Protein AF-A0A2N1UMH1-F1 (afdb_monomer_lite)

Foldseek 3Di:
DDDDDPDDDDDDDQDDPVQWDWDWDDDPNDIDIDIGGDPPNDDPVRVVVVVVVVCVVVVHDD

Radius of gyration: 14.45 Å; chains: 1; bounding box: 43×24×31 Å

Secondary structure (DSSP, 8-state):
-----------PPPPTTT-EEEEEEEETTEEEEEEEE-BTTB-HHHHHHHHHHHHHHTT---

pLDDT: mean 84.92, std 7.71, range [53.09, 92.31]

Structure (mmCIF, N/CA/C/O backbone):
data_AF-A0A2N1UMH1-F1
#
_entry.id   AF-A0A2N1UMH1-F1
#
loop_
_atom_site.group_PDB
_atom_site.id
_atom_site.type_symbol
_atom_site.label_atom_id
_atom_site.label_alt_id
_atom_site.label_comp_id
_atom_site.label_asym_id
_atom_site.label_entity_id
_atom_site.label_seq_id
_atom_site.pdbx_PDB_ins_code
_atom_site.Cartn_x
_atom_site.Cartn_y
_atom_site.Cartn_z
_atom_site.occupancy
_atom_site.B_iso_or_equiv
_atom_site.auth_seq_id
_atom_site.auth_comp_id
_atom_site.auth_asym_id
_atom_site.auth_atom_id
_atom_site.pdbx_PDB_model_num
ATOM 1 N N . MET A 1 1 ? -31.996 -9.998 11.765 1.00 69.31 1 MET A N 1
ATOM 2 C CA . MET A 1 1 ? -30.817 -10.284 12.612 1.00 69.31 1 MET A CA 1
ATOM 3 C C . MET A 1 1 ? -29.584 -9.900 11.817 1.00 69.31 1 MET A C 1
ATOM 5 O O . MET A 1 1 ? -29.518 -10.273 10.655 1.00 69.31 1 MET A O 1
ATOM 9 N N . GLY A 1 2 ? -28.681 -9.110 12.394 1.00 86.56 2 GLY A N 1
ATOM 10 C CA . GLY A 1 2 ? -27.420 -8.711 11.763 1.00 86.56 2 GLY A CA 1
ATOM 11 C C . GLY A 1 2 ? -26.239 -9.217 12.585 1.00 86.56 2 GLY A C 1
ATOM 12 O O . GLY A 1 2 ? -26.381 -9.418 13.789 1.00 86.56 2 GLY A O 1
ATOM 13 N N . SER A 1 3 ? -25.103 -9.436 11.928 1.00 89.38 3 SER A N 1
ATOM 14 C CA . SER A 1 3 ? -23.832 -9.770 12.572 1.00 89.38 3 SER A CA 1
ATOM 15 C C . SER A 1 3 ? -22.823 -8.670 12.277 1.00 89.38 3 SER A C 1
ATOM 17 O O . SER A 1 3 ? -22.830 -8.095 11.189 1.00 89.38 3 SER A O 1
ATOM 19 N N . GLU A 1 4 ? -21.951 -8.400 13.240 1.00 89.88 4 GLU A N 1
ATOM 20 C CA . GLU A 1 4 ? -20.820 -7.498 13.057 1.00 89.88 4 GLU A CA 1
ATOM 21 C C . GLU A 1 4 ? -19.816 -8.101 12.063 1.00 89.88 4 GLU A C 1
ATOM 23 O O . GLU A 1 4 ? -19.476 -9.286 12.150 1.00 89.88 4 GLU A O 1
ATOM 28 N N . ILE A 1 5 ? -19.344 -7.280 11.121 1.00 87.81 5 ILE A N 1
ATOM 29 C CA . ILE A 1 5 ? -18.248 -7.631 10.216 1.00 87.81 5 ILE A CA 1
ATOM 30 C C . ILE A 1 5 ? -16.944 -7.265 10.918 1.00 87.81 5 ILE A C 1
ATOM 32 O O . ILE A 1 5 ? -16.680 -6.092 11.156 1.00 87.81 5 ILE A O 1
ATOM 36 N N . LYS A 1 6 ? -16.126 -8.272 11.227 1.00 89.31 6 LYS A N 1
ATOM 37 C CA . LYS A 1 6 ? -14.851 -8.097 11.945 1.00 89.31 6 LYS A CA 1
ATOM 38 C C . LYS A 1 6 ? -13.636 -7.989 11.028 1.00 89.31 6 LYS A C 1
ATOM 40 O O . LYS A 1 6 ? -12.533 -7.725 11.491 1.00 89.31 6 LYS A O 1
ATOM 45 N N . ASN A 1 7 ? -13.821 -8.223 9.733 1.00 82.62 7 ASN A N 1
ATOM 46 C CA . ASN A 1 7 ? -12.755 -8.196 8.747 1.00 82.62 7 ASN A CA 1
ATOM 47 C C . ASN A 1 7 ? -13.253 -7.696 7.389 1.00 82.62 7 ASN A C 1
ATOM 49 O O . ASN A 1 7 ? -14.358 -8.007 6.953 1.00 82.62 7 ASN A O 1
ATOM 53 N N . LEU A 1 8 ? -12.390 -6.963 6.692 1.00 83.75 8 LEU A N 1
ATOM 54 C CA . LEU A 1 8 ? -12.607 -6.537 5.318 1.00 83.75 8 LEU A CA 1
ATOM 55 C C . LEU A 1 8 ? -11.376 -6.920 4.502 1.00 83.75 8 LEU A C 1
ATOM 57 O O . LEU A 1 8 ? -10.267 -6.490 4.809 1.00 83.75 8 LEU A O 1
ATOM 61 N N . PHE A 1 9 ? -11.576 -7.735 3.471 1.00 81.88 9 PHE A N 1
ATOM 62 C CA . PHE A 1 9 ? -10.528 -8.105 2.529 1.00 81.88 9 PHE A CA 1
ATOM 63 C C . PHE A 1 9 ? -10.824 -7.456 1.180 1.00 81.88 9 PHE A C 1
ATOM 65 O O . PHE A 1 9 ? -11.837 -7.753 0.549 1.00 81.88 9 PHE A O 1
ATOM 72 N N . HIS A 1 10 ? -9.948 -6.548 0.759 1.00 82.12 10 HIS A N 1
ATOM 73 C CA . HIS A 1 10 ? -10.001 -5.915 -0.551 1.00 82.12 10 HIS A CA 1
ATOM 74 C C . HIS A 1 10 ? 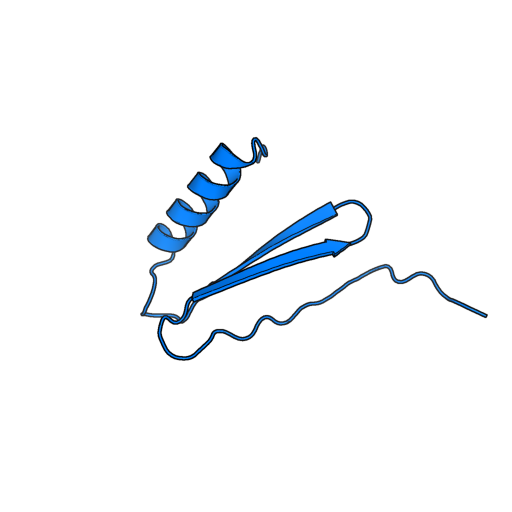-8.878 -6.496 -1.413 1.00 82.12 10 HIS A C 1
ATOM 76 O O . HIS A 1 10 ? -7.732 -6.532 -0.975 1.00 82.12 10 HIS A O 1
ATOM 82 N N . THR A 1 11 ? -9.206 -6.950 -2.626 1.00 83.25 11 THR A N 1
ATOM 83 C CA . THR A 1 11 ? -8.242 -7.406 -3.640 1.00 83.25 11 THR A CA 1
ATOM 84 C C . THR A 1 11 ? -8.136 -6.358 -4.746 1.00 83.25 11 THR A C 1
ATOM 86 O O . THR A 1 11 ? -8.884 -6.439 -5.730 1.00 83.25 11 THR A O 1
ATOM 89 N N . PRO A 1 12 ? -7.257 -5.353 -4.608 1.00 81.62 12 PRO A N 1
ATOM 90 C CA . PRO A 1 12 ? -7.132 -4.327 -5.622 1.00 81.62 12 PRO A CA 1
ATOM 91 C C . PRO A 1 12 ? -6.596 -4.939 -6.913 1.00 81.62 12 PRO A C 1
ATOM 93 O O . PRO A 1 12 ? -5.679 -5.762 -6.909 1.00 81.62 12 PRO A O 1
ATOM 96 N N . ARG A 1 13 ? -7.189 -4.547 -8.037 1.00 79.06 13 ARG A N 1
ATOM 97 C CA . ARG A 1 13 ? -6.708 -4.936 -9.363 1.00 79.06 13 ARG A CA 1
ATOM 98 C C . ARG A 1 13 ? -5.646 -3.929 -9.790 1.00 79.06 13 ARG A C 1
ATOM 100 O O . ARG A 1 13 ? -5.894 -2.728 -9.741 1.00 79.06 13 ARG A O 1
ATOM 107 N N . VAL A 1 14 ? -4.497 -4.420 -10.244 1.00 82.06 14 VAL A N 1
ATOM 108 C CA . VAL A 1 14 ? -3.463 -3.580 -10.859 1.00 82.06 14 VAL A CA 1
ATOM 109 C C . VAL A 1 14 ? -3.880 -3.291 -12.307 1.00 82.06 14 VAL A C 1
ATOM 111 O O . VAL A 1 14 ? -4.068 -4.242 -13.071 1.00 82.06 14 V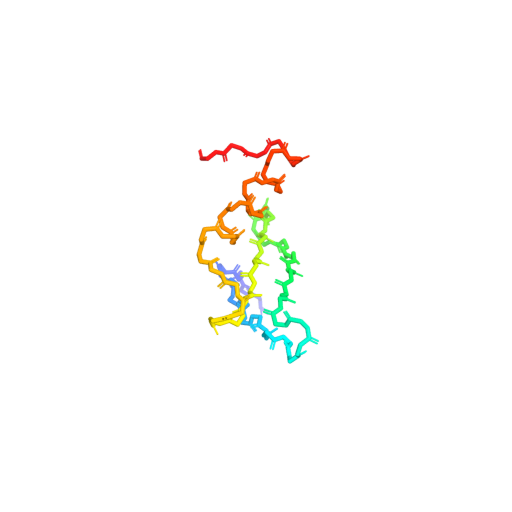AL A O 1
ATOM 114 N N . PRO A 1 15 ? -4.073 -2.022 -12.706 1.00 70.62 15 PRO A N 1
ATOM 115 C CA . PRO A 1 15 ? -4.433 -1.697 -14.081 1.00 70.62 15 PRO A CA 1
ATOM 116 C C . PRO A 1 15 ? -3.257 -1.959 -15.034 1.00 70.62 15 PRO A C 1
ATOM 118 O O . PRO A 1 15 ? -2.113 -1.640 -14.725 1.00 70.62 15 PRO A O 1
ATOM 121 N N . VAL A 1 16 ? -3.540 -2.495 -16.225 1.00 66.50 16 VAL A N 1
ATOM 122 C CA . VAL A 1 16 ? -2.610 -2.457 -17.377 1.00 66.50 16 VAL A CA 1
ATOM 123 C C . VAL A 1 16 ? -2.262 -0.986 -17.696 1.00 66.50 16 VAL A C 1
ATOM 125 O O . VAL A 1 16 ? -3.077 -0.125 -17.377 1.00 66.50 16 VAL A O 1
ATOM 128 N N . PRO A 1 17 ? -1.065 -0.685 -18.243 1.00 69.62 17 PRO A N 1
ATOM 129 C CA . PRO A 1 17 ? -0.228 0.490 -17.946 1.00 69.62 17 PRO A CA 1
ATOM 130 C C . PRO A 1 17 ? -0.951 1.774 -17.481 1.00 69.62 17 PRO A C 1
ATOM 132 O O . PRO A 1 17 ? -1.847 2.251 -18.177 1.00 69.62 17 PRO A O 1
ATOM 135 N N . PRO A 1 18 ? -0.550 2.368 -16.332 1.00 70.75 18 PRO A N 1
ATOM 136 C CA . PRO A 1 18 ? 0.823 2.390 -15.810 1.00 70.75 18 PRO A CA 1
ATOM 137 C C . PRO A 1 18 ? 1.139 1.359 -14.713 1.00 70.75 18 PRO A C 1
ATOM 139 O O . PRO A 1 18 ? 2.112 1.549 -13.999 1.00 70.75 18 PRO A O 1
ATOM 142 N N . GLY A 1 19 ? 0.340 0.298 -14.526 1.00 84.94 19 GLY A N 1
ATOM 143 C CA . GLY A 1 19 ? 0.685 -0.782 -13.587 1.00 84.94 19 GLY A CA 1
ATOM 144 C C . GLY A 1 19 ? 0.814 -0.342 -12.129 1.00 84.94 19 GLY A C 1
ATOM 145 O O . GLY A 1 19 ? 1.505 -1.003 -11.368 1.00 84.94 19 GLY A O 1
ATOM 146 N N . LEU A 1 20 ? 0.154 0.755 -11.748 1.00 87.94 20 LEU A N 1
ATOM 147 C CA . LEU A 1 20 ? 0.112 1.317 -10.400 1.00 87.94 20 LEU A CA 1
ATOM 148 C C . LEU A 1 20 ? -1.341 1.638 -10.042 1.00 87.94 20 LEU A C 1
ATOM 150 O O . LEU A 1 20 ? -2.069 2.241 -10.830 1.00 87.94 20 LEU A O 1
ATOM 154 N N . GLY A 1 21 ? -1.753 1.252 -8.841 1.00 88.25 21 GLY A N 1
ATOM 155 C CA . GLY A 1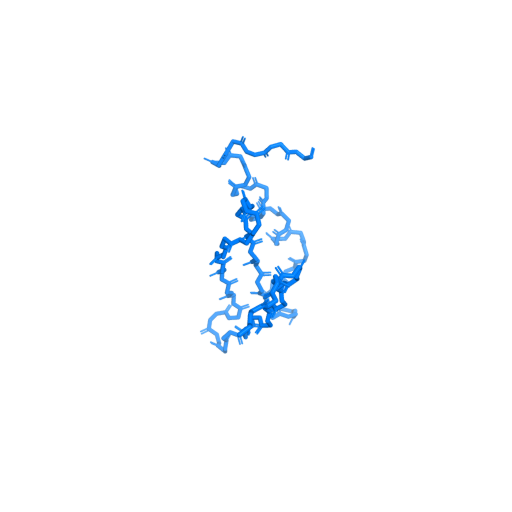 21 ? -3.063 1.535 -8.274 1.00 88.25 21 GLY A CA 1
ATOM 156 C C . GLY A 1 21 ? -2.938 1.977 -6.823 1.00 88.25 21 GLY A C 1
ATOM 157 O O . GLY A 1 21 ? -2.137 1.428 -6.069 1.00 88.25 21 GLY A O 1
ATOM 158 N N . VAL A 1 22 ? -3.732 2.974 -6.443 1.00 87.25 22 VAL A N 1
ATOM 159 C CA . VAL A 1 22 ? -3.783 3.523 -5.086 1.00 87.25 22 VAL A CA 1
ATOM 160 C C . VAL A 1 22 ? -5.223 3.473 -4.603 1.00 87.25 22 VAL A C 1
ATOM 162 O O . VAL A 1 22 ? -6.120 3.990 -5.267 1.00 87.25 22 VAL A O 1
ATOM 165 N N . PHE A 1 23 ? -5.445 2.853 -3.447 1.00 88.50 23 PHE A N 1
ATOM 166 C CA . PHE A 1 23 ? -6.778 2.615 -2.906 1.00 88.50 23 PHE A CA 1
ATOM 167 C C . PHE A 1 23 ? -6.847 3.038 -1.445 1.00 88.50 23 PHE A C 1
ATOM 169 O O . PHE A 1 23 ? -5.957 2.732 -0.651 1.00 88.50 23 PHE A O 1
ATOM 176 N N . PHE A 1 24 ? -7.943 3.705 -1.096 1.00 88.31 24 PHE A N 1
ATOM 177 C CA . PHE A 1 24 ? -8.266 4.096 0.267 1.00 88.31 24 PHE A CA 1
ATOM 178 C C . PHE A 1 24 ? -9.558 3.407 0.678 1.00 88.31 24 PHE A C 1
ATOM 180 O O . PHE A 1 24 ? -10.548 3.456 -0.054 1.00 88.31 24 PHE A O 1
ATOM 187 N N . ASN A 1 25 ? -9.574 2.799 1.858 1.00 89.19 25 ASN A N 1
ATOM 188 C CA . ASN A 1 25 ? -10.816 2.344 2.466 1.00 89.19 25 ASN A CA 1
ATOM 189 C C . ASN A 1 25 ? -10.789 2.567 3.972 1.00 89.19 25 ASN A C 1
ATOM 191 O O . ASN A 1 25 ? -9.760 2.394 4.621 1.00 89.19 25 ASN A O 1
ATOM 195 N N . SER A 1 26 ? -11.942 2.892 4.540 1.00 89.31 26 SER A N 1
ATOM 196 C CA . SER A 1 26 ? -12.108 2.979 5.985 1.00 89.31 26 SER A CA 1
ATOM 197 C C . SER A 1 26 ? -12.783 1.714 6.494 1.00 89.31 26 SER A C 1
ATOM 199 O O . SER A 1 26 ? -13.795 1.284 5.945 1.00 89.31 26 SER A O 1
ATOM 201 N N . PHE A 1 27 ? -12.210 1.097 7.519 1.00 91.75 27 PHE A N 1
ATOM 202 C CA . PHE A 1 27 ? -12.784 -0.073 8.174 1.00 91.75 27 PHE A CA 1
ATOM 203 C C . PHE A 1 27 ? -12.383 -0.074 9.647 1.00 91.75 27 PHE A C 1
ATOM 205 O O . PHE A 1 27 ? -11.221 0.180 9.953 1.00 91.75 27 PHE A O 1
ATOM 212 N N . ASP A 1 28 ? -13.342 -0.333 10.538 1.00 90.31 28 ASP A N 1
ATOM 213 C CA . ASP A 1 28 ? -13.124 -0.399 11.992 1.00 90.31 28 ASP A C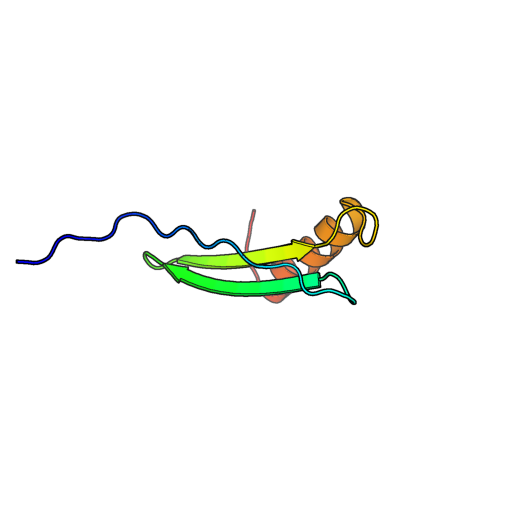A 1
ATOM 214 C C . ASP A 1 28 ? -12.364 0.820 12.562 1.00 90.31 28 ASP A C 1
ATOM 216 O O . ASP A 1 28 ? -11.348 0.710 13.245 1.00 90.31 28 ASP A O 1
ATOM 220 N N . GLY A 1 29 ? -12.794 2.025 12.171 1.00 88.62 29 GLY A N 1
ATOM 221 C CA . GLY A 1 29 ? -12.167 3.283 12.600 1.00 88.62 29 GLY A CA 1
ATOM 222 C C . GLY A 1 29 ? -10.757 3.535 12.050 1.00 88.62 29 GLY A C 1
ATOM 223 O O . GLY A 1 29 ? -10.142 4.539 12.400 1.00 88.62 29 GLY A O 1
ATOM 224 N N . ARG A 1 30 ? -10.238 2.664 11.176 1.00 87.44 30 ARG A N 1
ATOM 225 C CA . ARG A 1 30 ? -8.912 2.790 10.557 1.00 87.44 30 ARG A CA 1
ATOM 226 C C . ARG A 1 30 ? -9.031 3.187 9.095 1.00 87.44 30 ARG A C 1
ATOM 228 O O . ARG A 1 30 ? -9.907 2.698 8.380 1.00 87.44 30 ARG A O 1
ATOM 235 N N . LEU A 1 31 ? -8.118 4.040 8.638 1.00 86.62 31 LEU A N 1
ATOM 236 C CA . LEU A 1 31 ? -7.903 4.299 7.218 1.00 86.62 31 LEU A CA 1
ATOM 237 C C . LEU A 1 31 ? -6.837 3.332 6.702 1.00 86.62 31 LEU A C 1
ATOM 239 O O . LEU A 1 31 ? -5.689 3.374 7.134 1.00 86.62 31 LEU A O 1
ATOM 243 N N . ASN A 1 32 ? -7.223 2.471 5.771 1.00 88.25 32 ASN A N 1
ATOM 244 C CA . ASN A 1 32 ? -6.307 1.601 5.056 1.00 88.25 32 ASN A CA 1
ATOM 245 C C . ASN A 1 32 ? -5.894 2.290 3.760 1.00 88.25 32 ASN A C 1
ATOM 247 O O . ASN A 1 32 ? -6.742 2.745 2.987 1.00 88.25 32 ASN A O 1
ATOM 251 N N . PHE A 1 33 ? -4.589 2.340 3.533 1.00 88.06 33 PHE A N 1
ATOM 252 C CA . PHE A 1 33 ? -3.980 2.852 2.319 1.00 88.06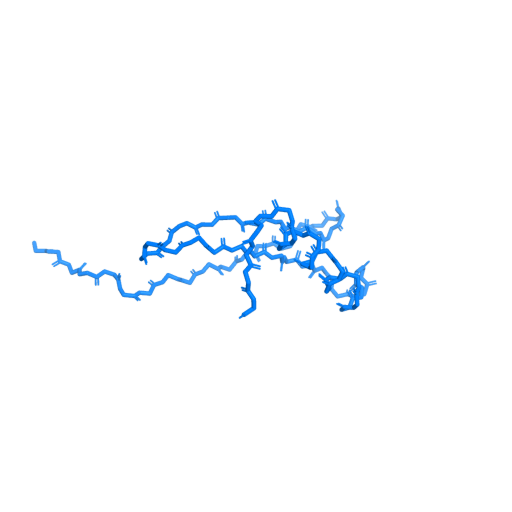 33 PHE A CA 1
ATOM 253 C C . PHE A 1 33 ? -3.227 1.715 1.638 1.00 88.06 33 PHE A C 1
ATOM 255 O O . PHE A 1 33 ? -2.326 1.125 2.235 1.00 88.06 33 PHE A O 1
ATOM 262 N N . VAL A 1 34 ? -3.614 1.390 0.407 1.00 90.31 34 VAL A N 1
ATOM 263 C CA . VAL A 1 34 ? -3.059 0.262 -0.344 1.00 90.31 34 VAL A CA 1
ATOM 264 C C . VAL A 1 34 ? -2.462 0.766 -1.649 1.00 90.31 34 VAL A C 1
ATOM 266 O O . VAL A 1 34 ? -3.157 1.398 -2.445 1.00 90.31 34 VAL A O 1
ATOM 269 N N . ILE A 1 35 ? -1.190 0.438 -1.878 1.00 88.81 35 ILE A N 1
ATOM 270 C CA . ILE A 1 35 ? -0.530 0.571 -3.176 1.00 88.81 35 ILE A CA 1
ATOM 271 C C . ILE A 1 35 ? -0.461 -0.822 -3.801 1.00 88.81 35 ILE A C 1
ATOM 273 O O . ILE A 1 35 ? 0.044 -1.756 -3.186 1.00 88.81 35 ILE A O 1
ATOM 277 N N . SER A 1 36 ? -0.970 -0.960 -5.020 1.00 90.69 36 SER A N 1
ATOM 278 C CA . SER A 1 36 ? -0.831 -2.168 -5.833 1.00 90.69 36 SER A CA 1
ATOM 279 C C . SER A 1 36 ? -0.016 -1.839 -7.075 1.00 90.69 36 SER A C 1
ATOM 281 O O . SER A 1 36 ? -0.328 -0.854 -7.746 1.00 90.69 36 SER A O 1
ATOM 283 N N . TYR A 1 37 ? 0.970 -2.657 -7.415 1.00 89.62 37 TYR A N 1
ATOM 284 C CA . TYR A 1 37 ? 1.831 -2.426 -8.569 1.00 89.62 37 TYR A CA 1
ATOM 285 C C . TYR A 1 37 ? 2.111 -3.719 -9.331 1.00 89.62 37 TYR A C 1
ATOM 287 O O . TYR A 1 37 ? 1.936 -4.816 -8.800 1.00 89.62 37 TYR A O 1
ATOM 295 N N . LEU A 1 38 ? 2.486 -3.579 -10.601 1.00 87.25 38 LEU A N 1
ATOM 296 C CA . LEU A 1 38 ? 2.914 -4.692 -11.435 1.00 87.25 38 LEU A CA 1
ATOM 297 C C . LEU A 1 38 ? 4.400 -4.959 -11.190 1.00 87.25 38 LEU A C 1
ATOM 299 O O . LEU A 1 38 ? 5.222 -4.051 -11.324 1.00 87.25 38 LEU A O 1
ATOM 303 N N . ASP A 1 39 ? 4.726 -6.210 -10.878 1.00 83.06 39 ASP A N 1
ATOM 304 C CA . ASP A 1 39 ? 6.110 -6.654 -10.739 1.00 83.06 39 ASP A CA 1
ATOM 305 C C . ASP A 1 39 ? 6.901 -6.408 -12.038 1.00 83.06 39 ASP A C 1
ATOM 307 O O . ASP A 1 39 ? 6.393 -6.605 -13.146 1.00 83.06 39 ASP A O 1
ATOM 311 N N . GLY A 1 40 ? 8.129 -5.915 -11.894 1.00 83.69 40 GLY A N 1
ATOM 312 C CA . GLY A 1 40 ? 8.998 -5.495 -12.994 1.00 83.69 40 GLY A CA 1
ATOM 313 C C . GLY A 1 40 ? 8.708 -4.110 -13.587 1.00 83.69 40 GLY A C 1
ATOM 314 O O . GLY A 1 40 ? 9.515 -3.634 -14.385 1.00 83.69 40 GLY A O 1
ATOM 315 N N . LEU A 1 41 ? 7.603 -3.447 -13.214 1.00 85.50 41 LEU A N 1
ATOM 316 C CA . LEU A 1 41 ? 7.329 -2.059 -13.618 1.00 85.50 41 LEU A CA 1
ATOM 317 C C . LEU A 1 41 ? 7.697 -1.037 -12.536 1.00 85.50 41 LEU A C 1
ATOM 319 O O . LEU A 1 41 ? 8.098 0.074 -12.870 1.00 85.50 41 LEU A O 1
ATOM 323 N N . LEU A 1 42 ? 7.556 -1.418 -11.267 1.00 86.50 42 LEU A N 1
ATOM 324 C CA . LEU A 1 42 ? 8.060 -0.679 -10.112 1.00 86.50 42 LEU A CA 1
ATOM 325 C C . LEU A 1 42 ? 8.897 -1.628 -9.258 1.00 86.50 42 LEU A C 1
ATOM 327 O O . LEU A 1 42 ? 8.473 -2.761 -9.015 1.00 86.50 42 LEU A O 1
ATOM 331 N N . SER A 1 43 ? 10.059 -1.167 -8.801 1.00 88.81 43 SER A N 1
ATOM 332 C CA . SER A 1 43 ? 10.859 -1.894 -7.816 1.00 88.81 43 SER A CA 1
ATOM 333 C C . SER A 1 43 ? 10.284 -1.721 -6.408 1.00 88.81 43 SER A C 1
ATOM 335 O O . SER A 1 43 ? 9.579 -0.751 -6.107 1.00 88.81 43 SER A O 1
ATOM 337 N N . ASP A 1 44 ? 10.620 -2.644 -5.510 1.00 88.12 44 ASP A N 1
ATOM 338 C CA . ASP A 1 44 ? 10.202 -2.558 -4.111 1.00 88.12 44 ASP A CA 1
ATOM 339 C C . ASP A 1 44 ? 10.743 -1.288 -3.434 1.00 88.12 44 ASP A C 1
ATOM 341 O O . ASP A 1 44 ? 10.061 -0.688 -2.602 1.00 88.12 44 ASP A O 1
ATOM 345 N N . GLU A 1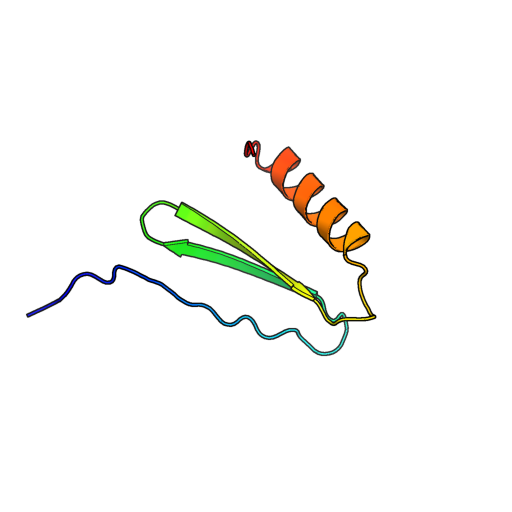 45 ? 11.933 -0.816 -3.822 1.00 92.00 45 GLU A N 1
ATOM 346 C CA . GLU A 1 45 ? 12.508 0.439 -3.330 1.00 92.00 45 GLU A CA 1
ATOM 347 C C . GLU A 1 45 ? 11.698 1.665 -3.771 1.00 92.00 45 GLU A C 1
ATOM 349 O O . GLU A 1 45 ? 11.471 2.574 -2.966 1.00 92.00 45 GLU A O 1
ATOM 354 N N . GLU A 1 46 ? 11.227 1.696 -5.021 1.00 90.62 46 GLU A N 1
ATOM 355 C CA . GLU A 1 46 ? 10.373 2.775 -5.534 1.00 90.62 46 GLU A CA 1
ATOM 356 C C . GLU A 1 46 ? 9.031 2.806 -4.794 1.00 90.62 46 GLU A C 1
ATOM 358 O O . GLU A 1 46 ? 8.555 3.867 -4.376 1.00 90.62 46 GLU A O 1
ATOM 363 N N . VAL A 1 47 ? 8.445 1.634 -4.543 1.00 90.25 47 VAL A N 1
ATOM 364 C CA . VAL A 1 47 ? 7.202 1.502 -3.771 1.00 90.25 47 VAL A CA 1
ATOM 365 C C . VAL A 1 47 ? 7.405 1.918 -2.315 1.00 90.25 47 VAL A C 1
ATOM 367 O O . VAL A 1 47 ? 6.546 2.591 -1.730 1.00 90.25 47 VAL A O 1
ATOM 370 N N . LEU A 1 48 ? 8.553 1.587 -1.721 1.00 91.50 48 LEU A N 1
ATOM 371 C CA . LEU A 1 48 ? 8.907 2.002 -0.367 1.00 91.50 48 LEU A CA 1
ATOM 372 C C . LEU A 1 48 ? 9.067 3.526 -0.276 1.00 91.50 48 LEU A C 1
ATOM 374 O O . LEU A 1 48 ? 8.560 4.142 0.665 1.00 91.50 48 LEU A O 1
ATOM 378 N N . MET A 1 49 ? 9.710 4.145 -1.270 1.00 92.31 49 MET A N 1
ATOM 379 C CA . MET A 1 49 ? 9.841 5.599 -1.373 1.00 92.31 49 MET A CA 1
ATOM 380 C C . MET A 1 49 ? 8.470 6.280 -1.473 1.00 92.31 49 MET A C 1
ATOM 382 O O . MET A 1 49 ? 8.207 7.235 -0.736 1.00 92.31 49 MET A O 1
ATOM 386 N N . LEU A 1 50 ? 7.575 5.773 -2.328 1.00 90.00 50 LEU A N 1
ATOM 387 C CA . LEU A 1 50 ? 6.205 6.284 -2.459 1.00 90.00 50 LEU A CA 1
ATOM 388 C C . LEU A 1 50 ? 5.440 6.173 -1.139 1.00 90.00 50 LEU A C 1
ATOM 390 O O . LEU A 1 50 ? 4.834 7.142 -0.680 1.00 90.00 50 LEU A O 1
ATOM 394 N N . THR A 1 51 ? 5.515 5.009 -0.493 1.00 89.25 51 THR A N 1
ATOM 395 C CA . THR A 1 51 ? 4.852 4.759 0.791 1.00 89.25 51 THR A CA 1
ATOM 396 C C . THR A 1 51 ? 5.369 5.706 1.871 1.00 89.25 51 THR A C 1
ATOM 398 O O . THR A 1 51 ? 4.579 6.256 2.640 1.00 89.25 51 THR A O 1
ATOM 401 N N . LYS A 1 52 ? 6.684 5.947 1.914 1.00 91.12 52 LYS A N 1
ATOM 402 C CA . LYS A 1 52 ? 7.302 6.889 2.850 1.00 91.12 52 LYS A CA 1
ATOM 403 C C . LYS A 1 52 ? 6.812 8.319 2.616 1.00 91.12 52 LYS A C 1
ATOM 405 O O . LYS A 1 52 ? 6.368 8.958 3.564 1.00 91.12 52 LYS A O 1
ATOM 410 N N . GLY A 1 53 ? 6.808 8.788 1.368 1.00 91.25 53 GLY A N 1
ATOM 411 C CA . GLY A 1 53 ? 6.340 10.137 1.036 1.00 91.25 53 GLY A CA 1
ATOM 412 C C . GLY A 1 53 ? 4.862 10.366 1.371 1.00 91.25 53 GLY A C 1
ATOM 413 O O . GLY A 1 53 ? 4.487 11.449 1.817 1.00 91.25 53 GLY A O 1
ATOM 414 N N . VAL A 1 54 ? 4.014 9.345 1.206 1.00 88.12 54 VAL A N 1
ATOM 415 C CA . VAL A 1 54 ? 2.603 9.415 1.621 1.00 88.12 54 VAL A CA 1
ATOM 416 C C . VAL A 1 54 ? 2.483 9.500 3.141 1.00 88.12 54 VAL A C 1
ATOM 418 O O . VAL A 1 54 ? 1.741 10.342 3.640 1.00 88.12 54 VAL A O 1
ATOM 421 N N . LYS A 1 55 ? 3.233 8.680 3.884 1.00 85.56 55 LYS A N 1
ATOM 422 C CA . LYS A 1 55 ? 3.229 8.705 5.354 1.00 85.56 55 LYS A CA 1
ATOM 423 C C . LYS A 1 55 ? 3.685 10.046 5.920 1.00 85.56 55 LYS A C 1
ATOM 425 O O . LYS A 1 55 ? 3.027 10.569 6.810 1.00 85.56 55 LYS A O 1
ATOM 430 N N . GLU A 1 56 ? 4.759 10.616 5.374 1.00 90.94 56 GLU A N 1
ATOM 431 C CA . GLU A 1 56 ? 5.266 11.933 5.777 1.00 90.94 56 GLU A CA 1
ATOM 432 C C . GLU A 1 56 ? 4.223 13.032 5.544 1.00 90.94 56 GLU A C 1
ATOM 434 O O . GLU A 1 56 ? 3.991 13.855 6.424 1.00 90.94 56 GLU A O 1
ATOM 439 N N . LYS A 1 57 ? 3.540 13.018 4.392 1.00 87.88 57 LYS A N 1
ATOM 440 C CA . LYS A 1 57 ? 2.490 14.003 4.077 1.00 87.88 57 LYS A CA 1
ATOM 441 C C . LYS A 1 57 ? 1.219 13.846 4.903 1.00 87.88 57 LYS A C 1
ATOM 443 O O . LYS A 1 57 ? 0.494 14.820 5.071 1.00 87.88 57 LYS A O 1
ATOM 448 N N . LEU A 1 58 ? 0.919 12.628 5.339 1.00 83.75 58 LEU A N 1
ATOM 449 C CA . LEU A 1 58 ? -0.258 12.320 6.147 1.00 83.75 58 LEU A CA 1
ATOM 450 C C . LEU A 1 58 ? 0.039 12.335 7.655 1.00 83.75 58 LEU A C 1
ATOM 452 O O . LEU A 1 58 ? -0.858 12.034 8.435 1.00 83.75 58 LEU A O 1
ATOM 456 N N . GLU A 1 59 ? 1.270 12.668 8.055 1.00 84.81 59 GLU A N 1
ATOM 457 C CA . GLU A 1 59 ? 1.709 12.740 9.456 1.00 84.81 59 GLU A CA 1
ATOM 458 C C . GLU A 1 59 ? 1.476 11.429 10.238 1.00 84.81 59 GLU A C 1
ATOM 460 O O . GLU A 1 59 ? 1.161 11.435 11.428 1.00 84.81 59 GLU A O 1
ATOM 465 N N . VAL A 1 60 ? 1.625 10.275 9.572 1.00 76.38 60 VAL A N 1
ATOM 466 C CA . VAL A 1 60 ? 1.350 8.954 10.169 1.00 76.38 60 VAL A CA 1
ATOM 467 C C . VAL A 1 60 ? 2.653 8.258 10.578 1.00 76.38 60 VAL A C 1
ATOM 469 O O . VAL A 1 60 ? 3.521 8.012 9.737 1.00 76.38 60 VAL A O 1
ATOM 472 N N . SER A 1 61 ? 2.779 7.911 11.863 1.00 62.75 61 SER A N 1
ATOM 473 C CA . SER A 1 61 ? 3.941 7.212 12.445 1.00 62.75 61 SER A CA 1
ATOM 474 C C . SER A 1 61 ? 3.973 5.704 12.129 1.00 62.75 61 SER A C 1
ATOM 476 O O . SER A 1 61 ? 2.942 5.115 11.803 1.00 62.75 61 SER A O 1
ATOM 478 N N . VAL A 1 62 ? 5.169 5.093 12.218 1.00 53.09 62 VAL A N 1
ATOM 479 C CA . VAL A 1 62 ? 5.433 3.643 12.027 1.00 53.09 62 VAL A CA 1
ATOM 480 C C . VAL A 1 62 ? 4.912 2.814 13.195 1.00 53.09 62 VAL A C 1
ATOM 482 O O . VAL A 1 62 ? 5.167 3.222 14.349 1.00 53.09 62 VAL A O 1
#

Sequence (62 aa):
MGSEIKNLFHTPRVPVPPGLGVFFNSFDGRLNFVISYLDGLLSDEEVLMLTKGVKEKLEVSV